Protein AF-A0A068RD99-F1 (afdb_monomer)

Structure (mmCIF, N/CA/C/O backbone):
data_AF-A0A068RD99-F1
#
_entry.id   AF-A0A068RD99-F1
#
loop_
_atom_site.group_PDB
_atom_site.id
_atom_site.type_symbol
_atom_site.label_atom_id
_atom_site.label_alt_id
_atom_site.label_comp_id
_atom_site.label_asym_id
_atom_site.label_entity_id
_atom_site.label_seq_id
_atom_site.pdbx_PDB_ins_code
_atom_site.Cartn_x
_atom_site.Cartn_y
_atom_site.Cartn_z
_atom_site.occupancy
_atom_site.B_iso_or_equiv
_atom_site.auth_seq_id
_atom_site.auth_comp_id
_atom_site.auth_asym_id
_atom_site.auth_atom_id
_atom_site.pdbx_PDB_model_num
ATOM 1 N N . ALA A 1 1 ? 2.617 -9.294 -17.535 1.00 63.44 1 ALA A N 1
ATOM 2 C CA . ALA A 1 1 ? 1.845 -9.433 -16.284 1.00 63.44 1 ALA A CA 1
ATOM 3 C C . ALA A 1 1 ? 2.693 -8.864 -15.166 1.00 63.44 1 ALA A C 1
ATOM 5 O O . ALA A 1 1 ? 3.895 -9.12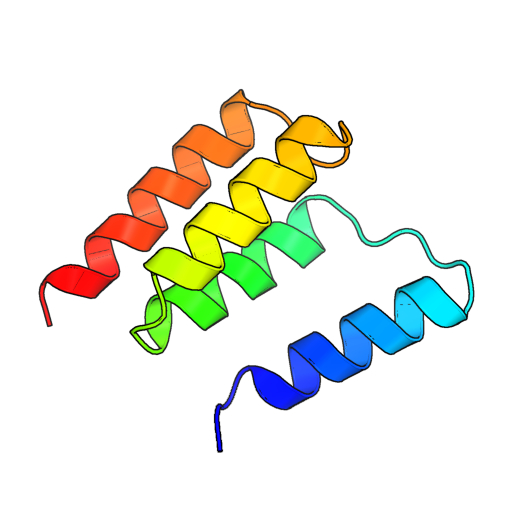3 -15.170 1.00 63.44 1 ALA A O 1
ATOM 6 N N . ARG A 1 2 ? 2.104 -8.059 -14.286 1.00 80.62 2 ARG A N 1
ATOM 7 C CA . ARG A 1 2 ? 2.810 -7.483 -13.144 1.00 80.62 2 ARG A CA 1
ATOM 8 C C . ARG A 1 2 ? 2.891 -8.518 -12.033 1.00 80.62 2 ARG A C 1
ATOM 10 O O . ARG A 1 2 ? 1.998 -9.351 -11.877 1.00 80.62 2 ARG A O 1
ATOM 17 N N . GLN A 1 3 ? 3.954 -8.474 -11.249 1.00 85.31 3 GLN A N 1
ATOM 18 C CA . GLN A 1 3 ? 4.067 -9.277 -10.040 1.00 85.31 3 GLN A CA 1
ATOM 19 C C . GLN A 1 3 ? 3.073 -8.799 -8.967 1.00 85.31 3 GLN A C 1
ATOM 21 O O . GLN A 1 3 ? 2.581 -9.619 -8.189 1.00 85.31 3 GLN A O 1
ATOM 26 N N . THR A 1 4 ? 2.695 -7.515 -8.977 1.00 93.44 4 THR A N 1
ATOM 27 C CA . THR A 1 4 ? 1.700 -6.944 -8.052 1.00 93.44 4 THR A CA 1
ATOM 28 C C . THR A 1 4 ? 0.242 -7.269 -8.381 1.00 93.44 4 THR A C 1
ATOM 30 O O . THR A 1 4 ? -0.601 -7.121 -7.497 1.00 93.44 4 THR A O 1
ATOM 33 N N . ASP A 1 5 ? -0.082 -7.776 -9.581 1.00 91.94 5 ASP A N 1
ATOM 34 C CA . ASP A 1 5 ? -1.472 -8.030 -10.013 1.00 91.94 5 ASP A CA 1
ATOM 35 C C . ASP A 1 5 ? -2.237 -8.900 -8.998 1.00 91.94 5 ASP A C 1
ATOM 37 O O . ASP A 1 5 ? -3.321 -8.542 -8.541 1.00 91.94 5 ASP A O 1
ATOM 41 N N . ARG A 1 6 ? -1.615 -9.990 -8.529 1.00 93.50 6 ARG A N 1
ATOM 42 C CA . ARG A 1 6 ? -2.225 -10.879 -7.525 1.00 93.50 6 ARG A CA 1
ATOM 43 C C . ARG A 1 6 ? -2.455 -10.199 -6.177 1.00 93.50 6 ARG A C 1
ATOM 45 O O . ARG A 1 6 ? -3.407 -10.539 -5.478 1.00 93.50 6 ARG A O 1
ATOM 52 N N . ALA A 1 7 ? -1.577 -9.277 -5.785 1.00 93.88 7 ALA A N 1
ATOM 53 C CA . ALA A 1 7 ? -1.719 -8.546 -4.532 1.00 93.88 7 ALA A CA 1
ATOM 54 C C . ALA A 1 7 ? -2.866 -7.526 -4.617 1.00 93.88 7 ALA A C 1
ATOM 56 O O . ALA A 1 7 ? -3.616 -7.374 -3.652 1.00 93.88 7 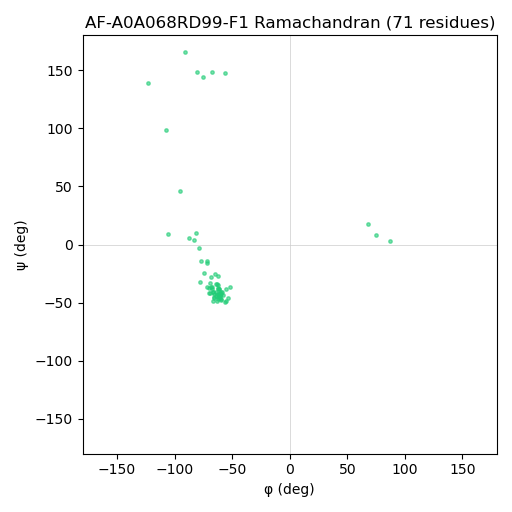ALA A O 1
ATOM 57 N N . VAL A 1 8 ? -3.049 -6.894 -5.782 1.00 92.75 8 VAL A N 1
ATOM 58 C CA . VAL A 1 8 ? -4.197 -6.021 -6.069 1.00 92.75 8 VAL A CA 1
ATOM 59 C C . VAL A 1 8 ? -5.503 -6.816 -6.024 1.00 92.75 8 VAL A C 1
ATOM 61 O O . VAL A 1 8 ? -6.434 -6.419 -5.321 1.00 92.75 8 VAL A O 1
ATOM 64 N N . ASP A 1 9 ? -5.554 -7.969 -6.695 1.00 94.50 9 ASP A N 1
ATOM 65 C CA . ASP A 1 9 ? -6.738 -8.837 -6.703 1.00 94.50 9 ASP A CA 1
ATOM 66 C C . ASP A 1 9 ? -7.100 -9.309 -5.290 1.00 94.50 9 ASP A C 1
ATOM 68 O O . ASP A 1 9 ? -8.266 -9.295 -4.886 1.00 94.50 9 ASP A O 1
ATOM 72 N N . PHE A 1 10 ? -6.095 -9.690 -4.497 1.00 95.00 10 PHE A N 1
ATOM 73 C CA . PHE A 1 10 ? -6.315 -10.125 -3.123 1.00 95.00 10 PHE A CA 1
ATOM 74 C C . PHE A 1 10 ? -6.784 -8.980 -2.216 1.00 95.00 10 PHE A C 1
ATOM 76 O O . PHE A 1 10 ? -7.675 -9.179 -1.388 1.00 95.00 10 PHE A O 1
ATOM 83 N N . LEU A 1 11 ? -6.255 -7.766 -2.397 1.00 94.44 11 LEU A N 1
ATOM 84 C CA . LEU A 1 11 ? -6.740 -6.582 -1.690 1.00 94.44 11 LEU A CA 1
ATOM 85 C C . LEU A 1 11 ? -8.215 -6.309 -2.022 1.00 94.44 11 LEU A C 1
ATOM 87 O O . LEU A 1 11 ? -9.021 -6.092 -1.113 1.00 94.44 11 LEU A O 1
ATOM 91 N N . ALA A 1 12 ? -8.585 -6.367 -3.304 1.00 93.62 12 ALA A N 1
ATOM 92 C CA . ALA A 1 12 ? -9.968 -6.201 -3.741 1.00 93.62 12 ALA A CA 1
ATOM 93 C C . ALA A 1 12 ? -10.878 -7.279 -3.130 1.00 93.62 12 ALA A C 1
ATOM 95 O O . ALA A 1 12 ? -11.965 -6.975 -2.630 1.00 93.62 12 ALA A O 1
ATOM 96 N N . TYR A 1 13 ? -10.403 -8.527 -3.079 1.00 96.69 13 TYR A N 1
ATOM 97 C CA . TYR A 1 13 ? -11.099 -9.620 -2.409 1.00 96.69 13 TYR A CA 1
ATOM 98 C C . TYR A 1 13 ? -11.318 -9.340 -0.914 1.00 96.69 13 TYR A C 1
ATOM 100 O O . TYR A 1 13 ? -12.449 -9.470 -0.443 1.00 96.69 13 TYR A O 1
ATOM 108 N N . MET A 1 14 ? -10.295 -8.897 -0.172 1.00 95.88 14 MET A N 1
ATOM 109 C CA . MET A 1 14 ? -10.425 -8.538 1.249 1.00 95.88 14 MET A CA 1
ATOM 110 C C . MET A 1 14 ? -11.525 -7.492 1.463 1.00 95.88 14 MET A C 1
ATOM 112 O O . MET A 1 14 ? -12.410 -7.685 2.299 1.00 95.88 14 MET A O 1
ATOM 116 N N . VAL A 1 15 ? -11.508 -6.418 0.669 1.00 93.50 15 VAL A N 1
ATOM 117 C CA . VAL A 1 15 ? -12.524 -5.357 0.735 1.00 93.50 15 VAL A CA 1
ATOM 118 C C . VAL A 1 15 ? -13.915 -5.910 0.409 1.00 93.50 15 VAL A C 1
ATOM 120 O O . VAL A 1 15 ? -14.868 -5.624 1.133 1.00 93.50 15 VAL A O 1
ATOM 123 N N . SER A 1 16 ? -14.039 -6.768 -0.611 1.00 97.06 16 SER A N 1
ATOM 124 C CA . SER A 1 16 ? -15.317 -7.397 -0.988 1.00 97.06 16 SER A CA 1
ATOM 125 C C . SER A 1 16 ? -15.911 -8.283 0.113 1.00 97.06 16 SER A C 1
ATOM 127 O O . SER A 1 16 ? -17.127 -8.441 0.203 1.00 97.06 16 SER A O 1
ATOM 129 N N . LYS A 1 17 ? -15.061 -8.846 0.981 1.00 97.88 17 LYS A N 1
ATOM 130 C CA . LYS A 1 17 ? -15.463 -9.645 2.146 1.00 97.88 17 LYS A CA 1
ATOM 131 C C . LYS A 1 17 ? -15.727 -8.805 3.395 1.00 97.88 17 LYS A C 1
ATOM 133 O O . LYS A 1 17 ? -15.969 -9.363 4.460 1.00 97.88 17 LYS A O 1
ATOM 138 N N . GLY A 1 18 ? -15.693 -7.478 3.279 1.00 95.69 18 GLY A N 1
ATOM 139 C CA . GLY A 1 18 ? -15.890 -6.561 4.398 1.00 95.69 18 GLY A CA 1
ATOM 140 C C . GLY A 1 18 ? -14.683 -6.466 5.333 1.00 95.69 18 GLY A C 1
ATOM 141 O O . GLY A 1 18 ? -14.780 -5.833 6.387 1.00 95.69 18 GLY A O 1
ATOM 142 N N . CYS A 1 19 ? -13.539 -7.059 4.972 1.00 96.19 19 CYS A N 1
ATOM 143 C CA . CYS A 1 19 ? -12.301 -6.820 5.698 1.00 96.19 19 CYS A CA 1
ATOM 144 C C . CYS A 1 19 ? -11.868 -5.367 5.490 1.00 96.19 19 CYS A C 1
ATOM 146 O O . CYS A 1 19 ? -12.090 -4.773 4.435 1.00 96.19 19 CYS A O 1
ATOM 148 N N . LYS A 1 20 ? -11.207 -4.804 6.502 1.00 92.69 20 LYS A N 1
ATOM 149 C CA . LYS A 1 20 ? -10.605 -3.473 6.435 1.00 92.69 20 LYS A CA 1
ATOM 150 C C . LYS A 1 20 ? -9.087 -3.637 6.374 1.00 92.69 20 LYS A C 1
ATOM 152 O O . LYS A 1 20 ? -8.482 -3.879 7.420 1.00 92.69 20 LYS A O 1
ATOM 157 N N . PRO A 1 21 ? -8.476 -3.572 5.177 1.00 94.62 21 PRO A N 1
ATOM 158 C CA . PRO A 1 21 ? -7.026 -3.587 5.048 1.00 94.62 21 PRO A CA 1
ATOM 159 C C . PRO A 1 21 ? -6.401 -2.454 5.860 1.00 94.62 21 PRO A C 1
ATOM 161 O O . PRO A 1 21 ? -7.005 -1.392 6.034 1.00 94.62 21 PRO A O 1
ATOM 164 N N . THR A 1 22 ? -5.201 -2.690 6.378 1.00 93.38 22 THR A N 1
ATOM 165 C CA . THR A 1 22 ? -4.521 -1.725 7.242 1.00 93.38 22 THR A CA 1
ATOM 166 C C . THR A 1 22 ? -3.644 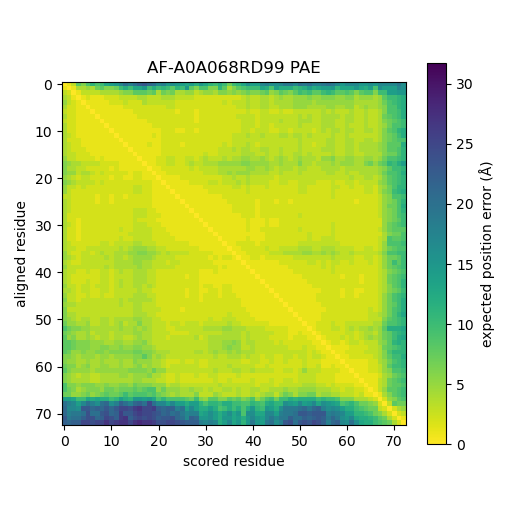-0.787 6.425 1.00 93.38 22 THR A C 1
ATOM 168 O O . THR A 1 22 ? -3.303 -1.063 5.275 1.00 93.38 22 THR A O 1
ATOM 171 N N . GLU A 1 23 ? -3.216 0.308 7.051 1.00 92.06 23 GLU A N 1
ATOM 172 C CA . GLU A 1 23 ? -2.229 1.236 6.489 1.00 92.06 23 GLU A CA 1
ATOM 173 C C . GLU A 1 23 ? -0.956 0.511 6.008 1.00 92.06 23 GLU A C 1
ATOM 175 O O . GLU A 1 23 ? -0.416 0.841 4.952 1.00 92.06 23 GLU A O 1
ATOM 180 N N . ALA A 1 24 ? -0.524 -0.538 6.719 1.00 93.00 24 ALA A N 1
ATOM 181 C CA . ALA A 1 24 ? 0.611 -1.367 6.315 1.00 93.00 24 ALA A CA 1
ATOM 182 C C . ALA A 1 24 ? 0.324 -2.172 5.035 1.00 93.00 24 ALA A C 1
ATOM 184 O O . ALA A 1 24 ? 1.183 -2.245 4.160 1.00 93.00 24 ALA A O 1
ATOM 185 N N . THR A 1 25 ? -0.884 -2.732 4.888 1.00 94.38 25 THR A N 1
ATOM 186 C CA . THR A 1 25 ? -1.287 -3.455 3.669 1.00 94.38 25 THR A CA 1
ATOM 187 C C . THR A 1 25 ? -1.219 -2.549 2.442 1.00 94.38 25 THR A C 1
ATOM 189 O O . THR A 1 25 ? -0.644 -2.935 1.426 1.00 94.38 25 THR A O 1
ATOM 192 N N . TYR A 1 26 ? -1.762 -1.334 2.543 1.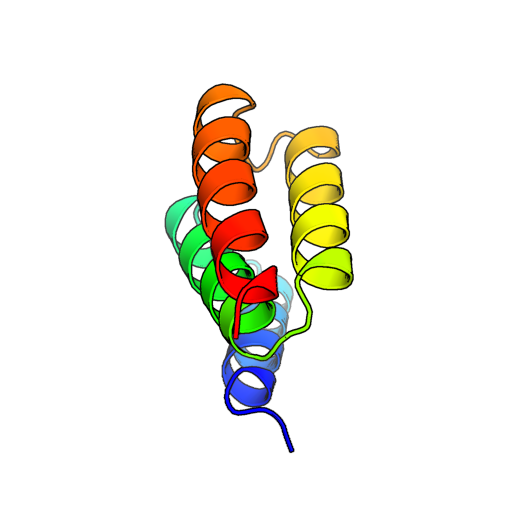00 94.75 26 TYR A N 1
ATOM 193 C CA . TYR A 1 26 ? -1.711 -0.372 1.443 1.00 94.75 26 TYR A CA 1
ATOM 194 C C . TYR A 1 26 ? -0.285 0.090 1.147 1.00 94.75 26 TYR A C 1
ATOM 196 O O . TYR A 1 26 ? 0.099 0.143 -0.015 1.00 94.75 26 TYR A O 1
ATOM 204 N N . THR A 1 27 ? 0.511 0.365 2.184 1.00 94.38 27 THR A N 1
ATOM 205 C CA . THR A 1 27 ? 1.914 0.779 2.032 1.00 94.38 27 THR A CA 1
ATOM 206 C C . THR A 1 27 ? 2.713 -0.240 1.222 1.00 94.38 27 THR A C 1
ATOM 208 O O . THR A 1 27 ? 3.350 0.129 0.241 1.00 94.38 27 THR A O 1
ATOM 211 N N . ILE A 1 28 ? 2.623 -1.528 1.574 1.00 93.75 28 ILE A N 1
ATOM 212 C CA . ILE A 1 28 ? 3.339 -2.600 0.866 1.00 93.75 28 ILE A CA 1
ATOM 213 C C . ILE A 1 28 ? 2.902 -2.676 -0.600 1.00 93.75 28 ILE A C 1
ATOM 215 O O . ILE A 1 28 ? 3.745 -2.816 -1.485 1.00 93.75 28 ILE A O 1
ATOM 219 N N . LEU A 1 29 ? 1.597 -2.568 -0.869 1.00 94.12 29 LEU A N 1
ATOM 220 C CA . LEU A 1 29 ? 1.086 -2.636 -2.235 1.00 94.12 29 LEU A CA 1
ATOM 221 C C . LEU A 1 29 ? 1.562 -1.451 -3.084 1.00 94.12 29 LEU A C 1
ATOM 223 O O . LEU A 1 29 ? 2.020 -1.652 -4.203 1.00 94.12 29 LEU A O 1
ATOM 227 N N . ILE A 1 30 ? 1.480 -0.235 -2.545 1.00 94.31 30 ILE A N 1
ATOM 228 C CA . ILE A 1 30 ? 1.884 1.002 -3.226 1.00 94.31 30 ILE A CA 1
ATOM 229 C C . ILE A 1 30 ? 3.376 0.970 -3.554 1.00 94.31 30 ILE A C 1
ATOM 231 O O . ILE A 1 30 ? 3.763 1.269 -4.680 1.00 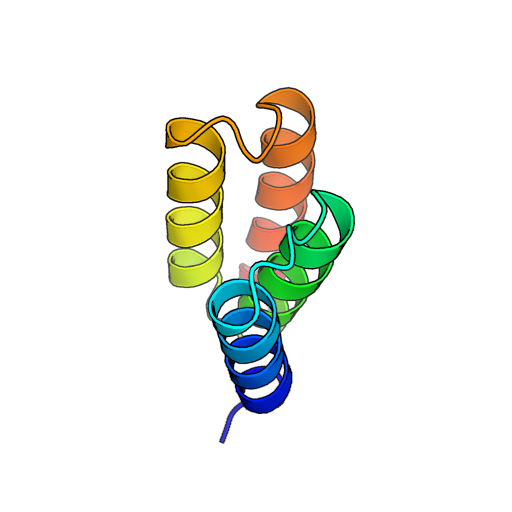94.31 30 ILE A O 1
ATOM 235 N N . GLU A 1 31 ? 4.211 0.559 -2.599 1.00 92.94 31 GLU A N 1
ATOM 236 C CA . GLU A 1 31 ? 5.651 0.426 -2.822 1.00 92.94 31 GLU A CA 1
ATOM 237 C C . GLU A 1 31 ? 5.976 -0.638 -3.871 1.00 92.94 31 GLU A C 1
ATOM 239 O O . GLU A 1 31 ? 6.834 -0.410 -4.720 1.00 92.94 31 GLU A O 1
ATOM 244 N N . GLY A 1 32 ? 5.269 -1.773 -3.850 1.00 92.88 32 GLY A N 1
ATOM 245 C CA . GLY A 1 32 ? 5.415 -2.812 -4.866 1.00 92.88 32 GLY A CA 1
ATOM 246 C C . GLY A 1 32 ? 5.058 -2.309 -6.264 1.00 92.88 32 GLY A C 1
ATOM 247 O O . GLY A 1 32 ? 5.811 -2.538 -7.204 1.00 92.88 32 GLY A O 1
ATOM 248 N N . VAL A 1 33 ? 3.946 -1.579 -6.399 1.00 92.44 33 VAL A N 1
ATOM 249 C CA . VAL A 1 33 ? 3.516 -0.994 -7.681 1.00 92.44 33 VAL A CA 1
ATOM 250 C C . VAL A 1 33 ? 4.537 0.040 -8.165 1.00 92.44 33 VAL A C 1
ATOM 252 O O . VAL A 1 33 ? 4.955 -0.001 -9.319 1.00 92.44 33 VAL A O 1
ATOM 255 N N . ALA A 1 34 ? 5.023 0.916 -7.282 1.00 92.69 34 ALA A N 1
ATOM 256 C CA . ALA A 1 34 ? 6.061 1.881 -7.636 1.00 92.69 34 ALA A CA 1
ATOM 257 C C . ALA A 1 34 ? 7.371 1.204 -8.082 1.00 92.69 34 ALA A C 1
ATOM 259 O O . ALA A 1 34 ? 8.008 1.668 -9.027 1.00 92.69 34 ALA A O 1
ATOM 260 N N . TYR A 1 35 ? 7.755 0.096 -7.440 1.00 91.50 35 TYR A N 1
ATOM 261 C CA . TYR A 1 35 ? 8.949 -0.679 -7.790 1.00 91.50 35 TYR A CA 1
ATOM 262 C C . TYR A 1 35 ? 8.864 -1.322 -9.184 1.00 91.50 35 TYR A C 1
ATOM 264 O O . TYR A 1 35 ? 9.886 -1.530 -9.830 1.00 91.50 35 TYR A O 1
ATOM 272 N N . GLU A 1 36 ? 7.657 -1.574 -9.694 1.00 91.31 36 GLU A N 1
ATOM 273 C CA . GLU A 1 36 ? 7.429 -2.060 -11.062 1.00 91.31 36 GLU A CA 1
ATOM 274 C C . GLU A 1 36 ? 7.459 -0.947 -12.126 1.00 91.31 36 GLU A C 1
ATOM 276 O O . GLU A 1 36 ? 7.106 -1.183 -13.281 1.00 91.31 36 GLU A O 1
ATOM 281 N N . GLY A 1 37 ? 7.871 0.271 -11.755 1.00 89.94 37 GLY A N 1
ATOM 282 C CA . GLY A 1 37 ? 7.935 1.432 -12.648 1.00 89.94 37 GLY A CA 1
ATOM 283 C C . GLY A 1 37 ? 6.627 2.222 -12.739 1.00 89.94 37 GLY A C 1
ATOM 284 O O . GLY A 1 37 ? 6.556 3.214 -13.460 1.00 89.94 37 GLY A O 1
ATOM 285 N N . MET A 1 38 ? 5.605 1.832 -11.974 1.00 90.88 38 MET A N 1
ATOM 286 C CA . MET A 1 38 ? 4.273 2.452 -11.950 1.00 90.88 38 MET A CA 1
ATOM 287 C C . MET A 1 38 ? 4.154 3.487 -10.823 1.00 90.88 38 MET A C 1
ATOM 289 O O . MET A 1 38 ? 3.214 3.495 -10.026 1.00 90.88 38 MET A O 1
ATOM 293 N N . ALA A 1 39 ? 5.168 4.348 -10.698 1.00 91.00 39 ALA A N 1
ATOM 294 C CA . ALA A 1 39 ? 5.253 5.318 -9.606 1.00 91.00 39 ALA A CA 1
ATOM 295 C C . ALA A 1 39 ? 4.092 6.328 -9.625 1.00 91.00 39 ALA A C 1
ATOM 297 O O . ALA A 1 39 ? 3.608 6.723 -8.566 1.00 91.00 39 ALA A O 1
ATOM 298 N N . ASN A 1 40 ? 3.612 6.712 -10.811 1.00 91.50 40 ASN A N 1
ATOM 299 C CA . ASN A 1 40 ? 2.480 7.629 -10.940 1.00 91.50 40 ASN A CA 1
ATOM 300 C C . ASN A 1 40 ? 1.186 6.986 -10.429 1.00 91.50 40 ASN A C 1
ATOM 302 O O . ASN A 1 40 ? 0.526 7.579 -9.577 1.00 91.50 40 ASN A O 1
ATOM 306 N N . GLU A 1 41 ? 0.865 5.754 -10.850 1.00 92.12 41 GLU A N 1
ATOM 307 C CA . GLU A 1 41 ? -0.319 5.053 -10.337 1.00 92.12 41 GLU A CA 1
ATOM 308 C C . GLU A 1 41 ? -0.225 4.808 -8.823 1.00 92.12 41 GLU A C 1
ATOM 310 O O . GLU A 1 41 ? -1.216 4.931 -8.100 1.00 92.12 41 GLU A O 1
ATOM 315 N N . ALA A 1 42 ? 0.975 4.506 -8.317 1.00 93.31 42 ALA A N 1
ATOM 316 C CA . ALA A 1 42 ? 1.224 4.345 -6.887 1.00 93.31 42 ALA A CA 1
ATOM 317 C C . ALA A 1 42 ? 0.942 5.640 -6.098 1.00 93.31 42 ALA A C 1
ATOM 319 O O . ALA A 1 42 ? 0.297 5.597 -5.046 1.00 93.31 42 ALA A O 1
ATOM 320 N N . LEU A 1 43 ? 1.378 6.797 -6.606 1.00 93.50 43 LEU A N 1
ATOM 321 C CA . LEU A 1 43 ? 1.138 8.102 -5.982 1.00 93.50 43 LEU A CA 1
ATOM 322 C C . LEU A 1 43 ? -0.333 8.536 -6.063 1.00 93.50 43 LEU A C 1
ATOM 324 O O . LEU A 1 43 ? -0.850 9.106 -5.100 1.00 93.50 43 LEU A O 1
ATOM 328 N N . GLU A 1 44 ? -1.024 8.245 -7.166 1.00 93.81 44 GLU A N 1
ATOM 329 C CA . GLU A 1 44 ? -2.466 8.490 -7.296 1.00 93.81 44 GLU A CA 1
ATOM 330 C C . GLU A 1 44 ? -3.261 7.675 -6.272 1.00 93.81 44 GLU A C 1
ATOM 332 O O . GLU A 1 44 ? -4.093 8.225 -5.544 1.00 93.81 44 GLU A O 1
ATOM 337 N N . LEU A 1 45 ? -2.946 6.382 -6.140 1.00 92.50 45 LEU A N 1
ATOM 338 C CA . LEU A 1 45 ? -3.560 5.517 -5.135 1.00 92.50 45 LEU A CA 1
ATOM 339 C C . LEU A 1 45 ? -3.283 6.023 -3.713 1.00 92.50 45 LEU A C 1
ATOM 341 O O . LEU A 1 45 ? -4.184 6.059 -2.875 1.00 92.50 45 LEU A O 1
ATOM 345 N N . LEU A 1 46 ? -2.049 6.448 -3.441 1.00 94.12 46 LEU A N 1
ATOM 346 C CA . LEU A 1 46 ? -1.657 7.012 -2.153 1.00 94.12 46 LEU A CA 1
ATOM 347 C C . LEU A 1 46 ? -2.451 8.284 -1.812 1.00 94.12 46 LEU A C 1
ATOM 349 O O . LEU A 1 46 ? -2.921 8.438 -0.681 1.00 94.12 46 LEU A O 1
ATOM 353 N N . SER A 1 4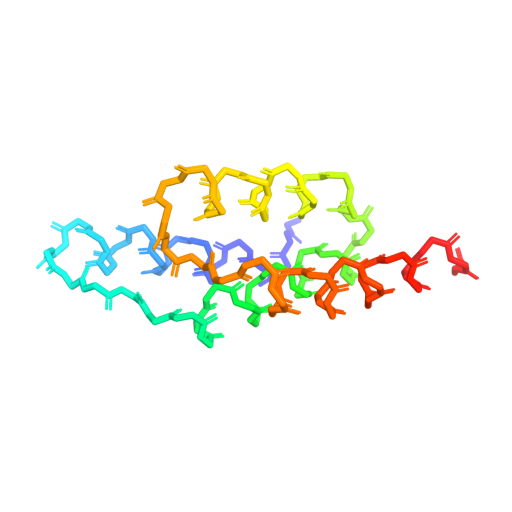7 ? -2.637 9.170 -2.794 1.00 93.75 47 SER A N 1
ATOM 354 C CA . SER A 1 47 ? -3.445 10.386 -2.662 1.00 93.75 47 SER A CA 1
ATOM 355 C C . SER A 1 47 ? -4.898 10.055 -2.316 1.00 93.75 47 SER A C 1
ATOM 357 O O . SER A 1 47 ? -5.462 10.629 -1.380 1.00 93.75 47 SER A O 1
ATOM 359 N N . GLU A 1 48 ? -5.479 9.063 -2.993 1.00 9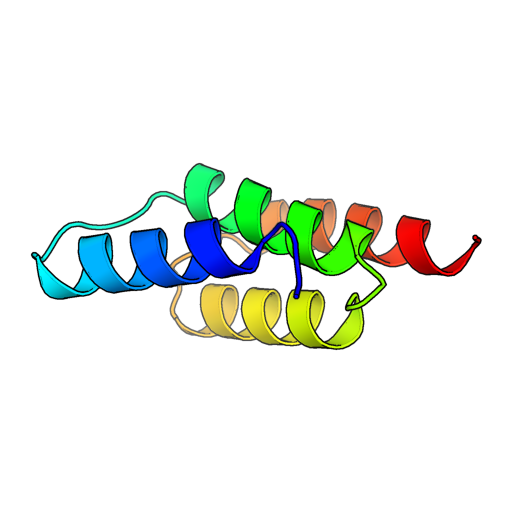3.44 48 GLU A N 1
ATOM 360 C CA . GLU A 1 48 ? -6.857 8.636 -2.752 1.00 93.44 48 GLU A CA 1
ATOM 361 C C . GLU A 1 48 ? -7.045 7.987 -1.371 1.00 93.44 48 GLU A C 1
ATOM 363 O O . GLU A 1 48 ? -8.047 8.199 -0.688 1.00 93.44 48 GLU A O 1
ATOM 368 N N . LEU A 1 49 ? -6.062 7.230 -0.887 1.00 92.69 49 LEU A N 1
ATOM 369 C CA . LEU A 1 49 ? -6.125 6.663 0.463 1.00 92.69 49 LEU A CA 1
ATOM 370 C C . LEU A 1 49 ? -6.011 7.737 1.549 1.00 92.69 49 LEU A C 1
ATOM 372 O O . LEU A 1 49 ? -6.640 7.618 2.607 1.00 92.69 49 LEU A O 1
ATOM 376 N N . CYS A 1 50 ? -5.253 8.802 1.292 1.00 93.25 50 CYS A N 1
ATOM 377 C CA . CYS A 1 50 ? -5.230 9.975 2.156 1.00 93.25 50 CYS A CA 1
ATOM 378 C C . CYS A 1 50 ? -6.543 10.764 2.110 1.00 93.25 50 CYS A C 1
ATOM 380 O O . CYS A 1 50 ? -7.015 11.186 3.167 1.00 93.25 50 CYS A O 1
ATOM 382 N N . SER A 1 51 ? -7.148 10.950 0.930 1.00 94.06 51 SER A N 1
ATOM 383 C CA . SER A 1 51 ? -8.421 11.674 0.774 1.00 94.06 51 SER A CA 1
ATOM 384 C C . SER A 1 51 ? -9.556 10.982 1.539 1.00 94.06 51 SER A C 1
ATOM 386 O O . SER A 1 51 ? -10.352 11.639 2.210 1.00 94.06 51 SER A O 1
ATOM 388 N N . ARG A 1 52 ? -9.560 9.644 1.537 1.00 90.50 52 ARG A N 1
ATOM 389 C CA . ARG A 1 52 ? -10.517 8.797 2.266 1.00 90.50 52 ARG A CA 1
ATOM 390 C C . ARG A 1 52 ? -10.220 8.644 3.760 1.00 90.50 52 ARG A C 1
ATOM 392 O O . ARG A 1 52 ? -10.972 7.967 4.457 1.00 90.50 52 ARG A O 1
ATOM 399 N N . GLY A 1 53 ? -9.121 9.213 4.259 1.00 90.62 53 GLY A N 1
ATOM 400 C CA . GLY A 1 53 ? -8.707 9.081 5.661 1.00 90.62 53 GLY A CA 1
ATOM 401 C C . GLY A 1 53 ? -8.264 7.668 6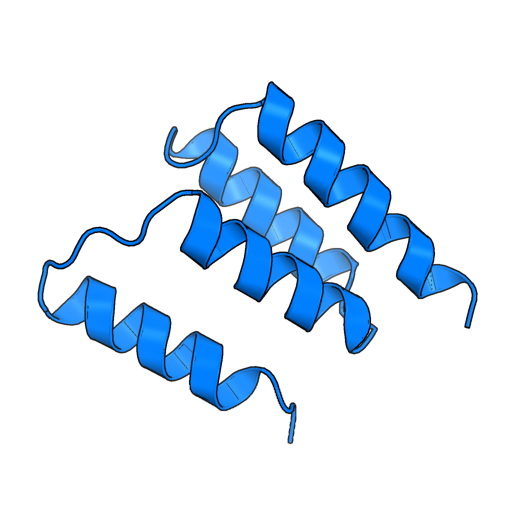.061 1.00 90.62 53 GLY A C 1
ATOM 402 O O . GLY A 1 53 ? -8.203 7.362 7.250 1.00 90.62 53 GLY A O 1
ATOM 403 N N . VAL A 1 54 ? -7.954 6.806 5.088 1.00 90.88 54 VAL A N 1
ATOM 404 C CA . VAL A 1 54 ? -7.460 5.437 5.316 1.00 90.88 54 VAL A CA 1
ATOM 405 C C . VAL A 1 54 ? -5.978 5.448 5.690 1.00 90.88 54 VAL A C 1
ATOM 407 O O . VAL A 1 54 ? -5.529 4.612 6.473 1.00 90.88 54 VAL A O 1
ATOM 410 N N . MET A 1 55 ? -5.224 6.413 5.160 1.00 92.06 55 MET A N 1
ATOM 411 C CA . MET A 1 55 ? -3.797 6.580 5.415 1.00 92.06 55 MET A CA 1
ATOM 412 C C . MET A 1 55 ? -3.488 7.968 5.967 1.00 92.06 55 MET A C 1
ATOM 414 O O . MET A 1 55 ? -4.027 8.978 5.504 1.00 92.06 55 MET A O 1
ATOM 418 N N . LYS A 1 56 ? -2.587 8.037 6.952 1.00 92.00 56 LYS A N 1
ATOM 419 C CA . LYS A 1 56 ? -2.188 9.314 7.548 1.00 92.00 56 LYS A CA 1
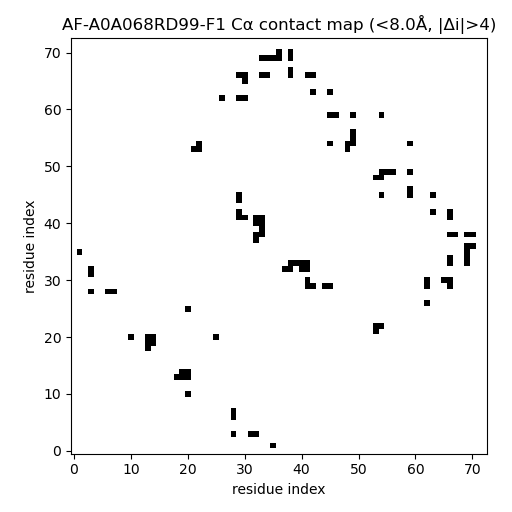ATOM 420 C C . LYS A 1 56 ? -1.266 10.070 6.599 1.00 92.00 56 LYS A C 1
ATOM 422 O O . LYS A 1 56 ? -0.380 9.486 5.980 1.00 92.00 56 LYS A O 1
ATOM 427 N N . LYS A 1 57 ? -1.394 11.399 6.575 1.00 87.75 57 LYS A N 1
ATOM 428 C CA . LYS A 1 57 ? -0.527 12.278 5.769 1.00 87.75 57 LYS A CA 1
ATOM 429 C C . LYS A 1 57 ? 0.965 12.074 6.061 1.00 87.75 57 LYS A C 1
ATOM 431 O O . LYS A 1 57 ? 1.765 12.080 5.134 1.00 87.75 57 LYS A O 1
ATOM 436 N N . SER A 1 58 ? 1.332 11.853 7.326 1.00 89.88 58 SER A N 1
ATOM 437 C CA . SER A 1 58 ? 2.721 11.594 7.736 1.00 89.88 58 SER A CA 1
ATOM 438 C C . SER A 1 58 ? 3.281 10.307 7.128 1.00 89.88 58 SER A C 1
ATOM 440 O O . SER A 1 58 ? 4.412 10.286 6.652 1.00 89.88 58 SER A O 1
ATOM 442 N N . SER A 1 59 ? 2.480 9.240 7.108 1.00 88.44 59 SER A N 1
ATOM 443 C CA . SER A 1 59 ? 2.865 7.962 6.508 1.00 88.44 59 SER A CA 1
ATOM 444 C C . SER A 1 59 ? 2.934 8.088 4.989 1.00 88.44 59 SER A C 1
ATOM 446 O O . SER A 1 59 ? 3.885 7.616 4.374 1.00 88.44 59 SER A O 1
ATOM 448 N N . ALA A 1 60 ? 1.971 8.785 4.379 1.00 90.00 60 ALA A N 1
ATOM 449 C CA . ALA A 1 60 ? 1.953 9.001 2.939 1.00 90.00 60 ALA A CA 1
ATOM 450 C C . ALA A 1 60 ? 3.167 9.794 2.445 1.00 90.00 60 ALA A C 1
ATOM 452 O O . ALA A 1 60 ? 3.747 9.443 1.428 1.00 90.00 60 ALA A O 1
ATOM 453 N N . GLN A 1 61 ? 3.633 10.801 3.184 1.00 88.75 61 GLN A N 1
ATOM 454 C CA . GLN A 1 61 ? 4.873 11.509 2.839 1.00 88.75 61 GLN A CA 1
ATOM 455 C C . GLN A 1 61 ? 6.086 10.568 2.791 1.00 88.75 61 GLN A C 1
ATOM 457 O O . GLN A 1 61 ? 6.908 10.662 1.877 1.00 88.75 61 GLN A O 1
ATOM 462 N N . HIS A 1 62 ? 6.184 9.635 3.744 1.00 89.06 62 HIS A N 1
ATOM 463 C CA . HIS A 1 62 ? 7.258 8.644 3.758 1.00 89.06 62 HIS A CA 1
ATOM 464 C C . HIS A 1 62 ? 7.168 7.688 2.559 1.00 89.06 62 HIS A C 1
ATOM 466 O O . HIS A 1 62 ? 8.168 7.457 1.879 1.00 89.06 62 HIS A O 1
ATOM 472 N N . VAL A 1 63 ? 5.969 7.185 2.255 1.00 90.50 63 VAL A N 1
ATOM 473 C CA . VAL A 1 63 ? 5.739 6.277 1.118 1.00 90.50 63 VAL A CA 1
ATOM 474 C C . VAL A 1 63 ? 5.970 6.974 -0.224 1.00 90.50 63 VAL A C 1
ATOM 476 O O . VAL A 1 63 ? 6.631 6.415 -1.096 1.00 90.50 63 VAL A O 1
ATOM 479 N N . ALA A 1 64 ? 5.527 8.223 -0.377 1.00 89.75 64 ALA A N 1
ATOM 480 C CA . ALA A 1 64 ? 5.760 9.017 -1.582 1.00 89.75 64 ALA A CA 1
ATOM 481 C C . ALA A 1 64 ? 7.258 9.214 -1.862 1.00 89.75 64 ALA A C 1
ATOM 483 O O . ALA A 1 64 ? 7.700 9.089 -3.003 1.00 89.75 64 ALA A O 1
ATOM 484 N N . SER A 1 65 ? 8.058 9.455 -0.814 1.00 88.31 65 SER A N 1
ATOM 485 C CA . SER A 1 65 ? 9.518 9.542 -0.935 1.00 88.31 65 SER A CA 1
ATOM 486 C C . SER A 1 65 ? 10.116 8.260 -1.525 1.00 88.31 65 SER A C 1
ATOM 488 O O . SER A 1 65 ? 10.941 8.327 -2.433 1.00 88.31 65 SER A O 1
ATOM 490 N N . ARG A 1 66 ? 9.645 7.088 -1.076 1.00 84.00 66 ARG A N 1
ATOM 491 C CA . ARG A 1 66 ? 10.102 5.771 -1.556 1.00 84.00 66 ARG A CA 1
ATOM 492 C C . ARG A 1 66 ? 9.677 5.494 -3.000 1.00 84.00 66 ARG A C 1
ATOM 494 O O . ARG A 1 66 ? 10.470 4.947 -3.760 1.00 84.00 66 ARG A O 1
ATOM 501 N N . CYS A 1 67 ? 8.486 5.939 -3.403 1.00 85.50 67 CYS A N 1
ATOM 502 C CA . CYS A 1 67 ? 7.999 5.801 -4.781 1.00 85.50 67 CYS A CA 1
ATOM 503 C C . CYS A 1 67 ? 8.866 6.579 -5.788 1.00 85.50 67 CYS A C 1
ATOM 505 O O . CYS A 1 67 ? 9.108 6.105 -6.894 1.00 85.50 67 CYS A O 1
ATOM 507 N N . ASN A 1 68 ? 9.407 7.735 -5.386 1.00 71.31 68 ASN A N 1
ATOM 508 C CA . ASN A 1 68 ? 10.275 8.555 -6.239 1.00 71.31 68 ASN A CA 1
ATOM 509 C C . ASN A 1 68 ? 11.674 7.954 -6.467 1.00 71.31 68 ASN A C 1
ATOM 511 O O . ASN A 1 68 ? 12.379 8.380 -7.383 1.00 71.31 68 ASN A O 1
ATOM 515 N N . VAL A 1 69 ? 12.097 6.975 -5.660 1.00 61.47 69 VAL A N 1
ATOM 516 C CA . VAL A 1 69 ? 13.401 6.308 -5.827 1.00 61.47 69 VAL A CA 1
ATOM 517 C C . VAL A 1 69 ? 13.387 5.340 -7.022 1.00 61.47 69 VAL A C 1
ATOM 519 O O . VAL A 1 69 ? 14.433 5.117 -7.627 1.00 61.47 69 VAL A O 1
ATOM 522 N N . GLY A 1 70 ? 12.214 4.836 -7.429 1.00 52.38 70 GLY A N 1
ATOM 523 C CA . GLY A 1 70 ? 12.056 3.919 -8.569 1.00 52.38 70 GLY A CA 1
ATOM 524 C C . GLY A 1 70 ? 12.244 4.552 -9.956 1.00 52.38 70 GLY A C 1
ATOM 525 O O . GLY A 1 70 ? 12.442 3.832 -10.925 1.00 52.38 70 GLY A O 1
ATOM 526 N N . LEU A 1 71 ? 12.245 5.886 -10.067 1.00 51.03 71 LEU A N 1
ATOM 527 C CA . LEU A 1 71 ? 12.409 6.616 -11.339 1.00 51.03 71 LEU A CA 1
ATOM 528 C C . LEU A 1 71 ? 13.879 6.805 -11.770 1.00 51.03 71 LEU A C 1
ATOM 530 O O . LEU A 1 71 ? 14.146 7.505 -12.744 1.00 51.03 71 LEU A O 1
ATOM 534 N N . ARG A 1 72 ? 14.845 6.246 -11.025 1.00 46.59 72 ARG A N 1
ATOM 535 C CA . ARG A 1 72 ? 16.293 6.360 -11.310 1.00 46.59 72 ARG A CA 1
ATOM 536 C C . ARG A 1 72 ? 16.930 5.087 -11.892 1.00 46.59 72 ARG A C 1
ATOM 538 O O . ARG A 1 72 ? 18.157 5.034 -11.956 1.00 46.59 72 ARG A O 1
ATOM 545 N N . GLY A 1 73 ? 16.131 4.086 -12.265 1.00 45.44 73 GLY A N 1
ATOM 546 C CA . GLY A 1 73 ? 16.592 2.847 -12.906 1.00 45.44 73 GLY A CA 1
ATOM 547 C C . GLY A 1 73 ? 16.670 2.959 -14.419 1.00 45.44 73 GLY A C 1
ATOM 548 O O . GLY A 1 73 ? 15.696 3.483 -15.000 1.00 45.44 73 GLY A O 1
#

Foldseek 3Di:
DAPLPVLVVVVVVCVVVVHQDALVSLLVSLLSCLLVVNLVVSLVSLVVCVVVVRYDPVVSVVSNVSSVVNVPD

Organism: NCBI:txid300013

Nearest PDB structures (foldseek):
  4pjs-assembly1_A  TM=8.041E-01  e=2.721E-02  unidentified
  5orm-assembly1_A  TM=7.984E-01  e=2.884E-02  synthetic construct
  4m57-assembly1_A  TM=8.064E-01  e=5.800E-02  Zea mays
  6bv8-assembly1_A  TM=6.865E-01  e=1.389E-01  Arabidopsis thaliana
  4g26-assembly1_A  TM=6.825E-01  e=1.560E-01  Arabidopsis thaliana

Mean predicted aligned error: 4.34 Å

pLDDT: mean 88.72, std 11.39, range [45.44, 97.88]

InterPro domains:
  IPR002885 Pentatricopeptide repeat [PF13041] (2-33)
  IPR002885 Pentatricopeptide repeat [PS51375] (22-56)
  IPR002885 Pentatricopeptide repeat [TIGR00756] (25-54)
  IPR011990 Tetratricopeptide-like helical domain superfamily [G3DSA:1.25.40.10] (1-67)

Radius of gyration: 11.95 Å; Cα contacts (8 Å, |Δi|>4): 60; chains: 1; bounding box: 32×23×24 Å

Solvent-accessible surface area (backbone atoms only — not comparable to full-atom values): 4159 Å² total; per-residue (Å²): 135,66,86,52,52,64,57,53,53,49,51,52,48,39,48,75,72,70,46,80,83,48,56,66,57,53,50,55,52,35,50,50,36,5,68,74,66,37,31,66,63,24,48,53,52,51,51,52,35,38,75,70,66,65,34,56,70,73,57,48,54,56,51,51,56,59,28,63,60,43,78,77,117

Sequence (73 aa):
ARQTDRAVDFLAYMVSKGCKPTEATYTILIEGVAYEGMANEALELLSELCSRGVMKKSSAQHVASRCNVGLRG

Secondary structure (DSSP, 8-state):
--SSHHHHHHHHHHHHTT----HHHHHHHHHHHHHTT-HHHHHHHHHHHHHTTSS-HHHHHHHHHHHGGGGG-